Protein AF-A0A2W1TT50-F1 (afdb_monomer_lite)

Secondary structure (DSSP, 8-state):
-HHHHHHHHHHHHHHHHHHHHHHHHHHHHHHHHHHTTPPP-PPPHHHHHHHHHHHHHHHHHHHHHHHHHHHHHHHHHHHHSS------

Foldseek 3Di:
DVVLLVVLVVLLVQLQVQLVVLVVVQVVQQVVCVVVVHHDDDRDPVSVVSNVSSVVSNVSSVVSNVVVVVVVVVVVVVVVPPPPPDDD

Sequence (88 aa):
MKKFIITSVIAAGVGALITIGFLIASGVDYRIQEDSGVEPGYTPEVIVGGIEAGLWLFGIGVVALIVSLIVAGVHRRQEHDRPATSTR

Structure (mmCIF, N/CA/C/O backbone):
data_AF-A0A2W1TT50-F1
#
_entry.id   AF-A0A2W1TT50-F1
#
loop_
_atom_site.group_PDB
_atom_site.id
_atom_site.type_symbol
_atom_site.label_atom_id
_atom_site.label_alt_id
_atom_site.label_comp_id
_atom_site.label_asym_id
_atom_site.label_entity_id
_atom_site.label_seq_id
_atom_site.pdbx_PDB_ins_code
_atom_site.Cartn_x
_atom_site.Cartn_y
_atom_site.Cartn_z
_atom_site.occupancy
_atom_site.B_iso_or_equiv
_atom_site.auth_seq_id
_atom_site.auth_comp_id
_atom_site.auth_asym_id
_atom_site.auth_atom_id
_atom_site.pdbx_PDB_model_num
ATOM 1 N N . MET A 1 1 ? -7.261 -3.568 22.202 1.00 80.06 1 MET A N 1
ATOM 2 C CA . MET A 1 1 ? -7.372 -2.231 21.571 1.00 80.06 1 MET A CA 1
ATOM 3 C C . MET A 1 1 ? -6.028 -1.625 21.178 1.00 80.06 1 MET A C 1
ATOM 5 O O . MET A 1 1 ? -5.784 -1.498 19.989 1.00 80.06 1 MET A O 1
ATOM 9 N N . LYS A 1 2 ? -5.115 -1.315 22.115 1.00 86.00 2 LYS A N 1
ATOM 10 C CA . LYS A 1 2 ? -3.846 -0.619 21.795 1.00 86.00 2 LYS A CA 1
ATOM 11 C C . LYS A 1 2 ? -2.982 -1.321 20.732 1.00 86.00 2 LYS A C 1
ATOM 13 O O . LYS A 1 2 ? -2.510 -0.664 19.816 1.00 86.00 2 LYS A O 1
ATOM 18 N N . LYS A 1 3 ? -2.831 -2.651 20.815 1.00 89.75 3 LYS A N 1
ATOM 19 C CA . LYS A 1 3 ? -2.070 -3.439 19.825 1.00 89.75 3 LYS A CA 1
ATOM 20 C C . LYS A 1 3 ? -2.675 -3.353 18.413 1.00 89.75 3 LYS A C 1
ATOM 22 O O . LYS A 1 3 ? -1.931 -3.120 17.476 1.00 89.75 3 LYS A O 1
ATOM 27 N N . PHE A 1 4 ? -4.003 -3.441 18.288 1.00 89.50 4 PHE A N 1
ATOM 28 C CA . PHE A 1 4 ? -4.718 -3.347 17.004 1.00 89.50 4 PHE A CA 1
ATOM 29 C C . PHE A 1 4 ? -4.602 -1.965 16.346 1.00 89.50 4 PHE A C 1
ATOM 31 O O . PHE A 1 4 ? -4.434 -1.860 15.133 1.00 89.50 4 PHE A O 1
ATOM 38 N N . ILE A 1 5 ? -4.637 -0.899 17.151 1.00 89.88 5 ILE A N 1
ATOM 39 C CA . ILE A 1 5 ? -4.401 0.469 16.668 1.00 89.88 5 ILE A CA 1
ATOM 40 C C . ILE A 1 5 ? -2.965 0.597 16.141 1.00 89.88 5 ILE A C 1
ATOM 42 O O . ILE A 1 5 ? -2.754 1.100 15.048 1.00 89.88 5 ILE A O 1
ATOM 46 N N . ILE A 1 6 ? -1.972 0.086 16.876 1.00 93.56 6 ILE A N 1
ATOM 47 C CA . ILE A 1 6 ? -0.569 0.143 16.438 1.00 93.56 6 ILE A CA 1
ATOM 48 C C . ILE A 1 6 ? -0.369 -0.642 15.136 1.00 93.56 6 ILE A C 1
ATOM 50 O O . ILE A 1 6 ? 0.230 -0.122 14.200 1.00 93.56 6 ILE A O 1
ATOM 54 N N . THR A 1 7 ? -0.895 -1.864 15.037 1.00 93.19 7 THR A N 1
ATOM 55 C CA . THR A 1 7 ? -0.736 -2.685 13.828 1.00 93.19 7 THR A CA 1
ATOM 56 C C . THR A 1 7 ? -1.426 -2.078 12.610 1.00 93.19 7 THR A C 1
ATOM 58 O O . THR A 1 7 ? -0.879 -2.155 11.517 1.00 93.19 7 THR A O 1
ATOM 61 N N . SER A 1 8 ? -2.593 -1.449 12.782 1.00 91.06 8 SER A N 1
ATOM 62 C CA . SER A 1 8 ? -3.304 -0.785 11.678 1.00 91.06 8 SER A CA 1
ATOM 63 C C . SER A 1 8 ? -2.590 0.481 11.205 1.00 91.06 8 SER A C 1
ATOM 65 O O . SER A 1 8 ? -2.466 0.684 10.001 1.00 91.06 8 SER A O 1
ATOM 67 N N . VAL A 1 9 ? -2.029 1.275 12.125 1.00 95.12 9 VAL A N 1
ATOM 68 C CA . VAL A 1 9 ? -1.169 2.420 11.777 1.00 95.12 9 VAL A CA 1
ATOM 69 C C . VAL A 1 9 ? 0.078 1.963 11.023 1.00 95.12 9 VAL A C 1
ATOM 71 O O . VAL A 1 9 ? 0.426 2.570 10.015 1.00 95.12 9 VAL A O 1
ATOM 74 N N . ILE A 1 10 ? 0.738 0.891 11.475 1.00 96.81 10 ILE A N 1
ATOM 75 C CA . ILE A 1 10 ? 1.913 0.344 10.785 1.00 96.81 10 ILE A CA 1
ATOM 76 C C . ILE A 1 10 ? 1.527 -0.145 9.388 1.00 96.81 10 ILE A C 1
ATOM 78 O O . ILE A 1 10 ? 2.192 0.223 8.428 1.00 96.81 10 ILE A O 1
ATOM 82 N N . ALA A 1 11 ? 0.448 -0.921 9.253 1.00 94.81 11 ALA A N 1
ATOM 83 C CA . ALA A 1 11 ? -0.016 -1.407 7.955 1.00 94.81 11 ALA A CA 1
ATOM 84 C C . ALA A 1 11 ? -0.330 -0.249 6.997 1.00 94.81 11 ALA A C 1
ATOM 86 O O . ALA A 1 11 ? 0.149 -0.247 5.866 1.00 94.81 11 ALA A O 1
ATOM 87 N N . ALA A 1 12 ? -1.049 0.774 7.473 1.00 95.88 12 ALA A N 1
ATOM 88 C CA . ALA A 1 12 ? -1.321 1.973 6.692 1.00 95.88 12 ALA A CA 1
ATOM 89 C C . ALA A 1 12 ? -0.017 2.674 6.279 1.00 95.88 12 ALA A C 1
ATOM 91 O O . ALA A 1 12 ? 0.214 2.917 5.099 1.00 95.88 12 ALA A O 1
ATOM 92 N N . GLY A 1 13 ? 0.881 2.938 7.229 1.00 97.50 13 GLY A N 1
ATOM 93 C CA . GLY A 1 13 ? 2.164 3.583 6.952 1.00 97.50 13 GLY A CA 1
ATOM 94 C C . GLY A 1 13 ? 3.008 2.817 5.932 1.00 97.50 13 GLY A C 1
ATOM 95 O O . GLY A 1 13 ? 3.528 3.414 4.995 1.00 97.50 13 GLY A O 1
ATOM 96 N N . VAL A 1 14 ? 3.096 1.492 6.064 1.00 98.12 14 VAL A N 1
ATOM 97 C CA . VAL A 1 14 ? 3.824 0.635 5.120 1.00 98.12 14 VAL A CA 1
ATOM 98 C C . VAL A 1 14 ? 3.176 0.672 3.736 1.00 98.12 14 VAL A C 1
ATOM 100 O O . VAL A 1 14 ? 3.885 0.872 2.755 1.00 98.12 14 VAL A O 1
ATOM 103 N N . GLY A 1 15 ? 1.849 0.557 3.639 1.00 97.50 15 GLY A N 1
ATOM 104 C CA . GLY A 1 15 ? 1.142 0.663 2.359 1.00 97.50 15 GLY A CA 1
ATOM 105 C C . GLY A 1 15 ? 1.372 2.008 1.665 1.00 97.50 15 GLY A C 1
ATOM 106 O O . GLY A 1 15 ? 1.662 2.054 0.468 1.00 97.50 15 GLY A O 1
ATOM 107 N N . ALA A 1 16 ? 1.345 3.105 2.427 1.00 98.06 16 ALA A N 1
ATOM 108 C CA . ALA A 1 16 ? 1.645 4.437 1.909 1.00 98.06 16 ALA A CA 1
ATOM 109 C C . ALA A 1 16 ? 3.091 4.538 1.397 1.00 98.06 16 ALA A C 1
ATOM 111 O O . ALA A 1 16 ? 3.312 5.018 0.288 1.00 98.06 16 ALA A O 1
ATOM 112 N N . LEU A 1 17 ? 4.070 4.048 2.164 1.00 98.38 17 LEU A N 1
ATOM 113 C CA . LEU A 1 17 ? 5.480 4.070 1.763 1.00 98.38 17 LEU A CA 1
ATOM 114 C C . LEU A 1 17 ? 5.744 3.231 0.510 1.00 98.38 17 LEU A C 1
ATOM 116 O O . LEU A 1 17 ? 6.467 3.685 -0.372 1.00 98.38 17 LEU A O 1
ATOM 120 N N . ILE A 1 18 ? 5.133 2.047 0.406 1.00 97.88 18 ILE A N 1
ATOM 121 C CA . ILE A 1 18 ? 5.207 1.204 -0.795 1.00 97.88 18 ILE A CA 1
ATOM 122 C C . ILE A 1 18 ? 4.659 1.969 -2.001 1.00 97.88 18 ILE A C 1
ATOM 124 O O . ILE A 1 18 ? 5.342 2.087 -3.016 1.00 97.88 18 ILE A O 1
ATOM 128 N N . THR A 1 19 ? 3.464 2.548 -1.866 1.00 98.00 19 THR A N 1
ATOM 129 C CA . THR A 1 19 ? 2.817 3.321 -2.936 1.00 98.00 19 THR A CA 1
ATOM 130 C C . THR A 1 19 ? 3.704 4.477 -3.398 1.00 98.00 19 THR A C 1
ATOM 132 O O . THR A 1 19 ? 3.931 4.641 -4.593 1.00 98.00 19 THR A O 1
ATOM 135 N N . ILE A 1 20 ? 4.250 5.256 -2.458 1.00 98.12 20 ILE A N 1
ATOM 136 C CA . ILE A 1 20 ? 5.143 6.383 -2.757 1.00 98.12 20 ILE A CA 1
ATOM 137 C C . ILE A 1 20 ? 6.418 5.893 -3.451 1.00 98.12 20 ILE A C 1
ATOM 139 O O . ILE A 1 20 ? 6.834 6.483 -4.444 1.00 98.12 20 ILE A O 1
ATOM 143 N N . GLY A 1 21 ? 7.024 4.808 -2.965 1.00 98.00 21 GLY A N 1
ATOM 144 C CA . GLY A 1 21 ? 8.237 4.239 -3.548 1.00 98.00 21 GLY A CA 1
ATOM 145 C C . GLY A 1 21 ? 8.041 3.814 -5.002 1.00 98.00 21 GLY A C 1
ATOM 146 O O . GLY A 1 21 ? 8.840 4.183 -5.862 1.00 98.00 21 GLY A O 1
ATOM 147 N N . PHE A 1 22 ? 6.950 3.108 -5.302 1.00 97.88 22 PHE A N 1
ATOM 148 C CA . PHE A 1 22 ? 6.643 2.714 -6.677 1.00 97.88 22 PHE A CA 1
ATOM 149 C C . PHE A 1 22 ? 6.213 3.890 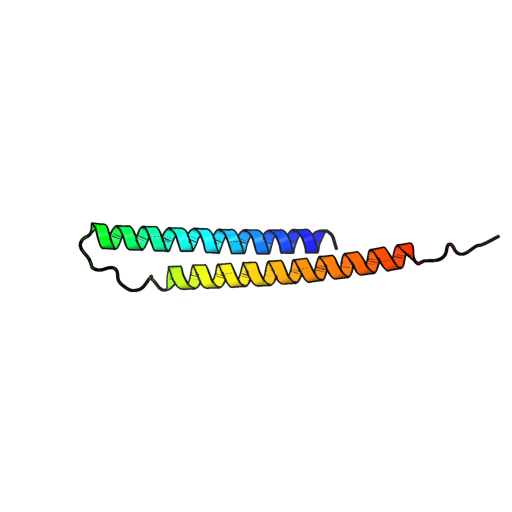-7.558 1.00 97.88 22 PHE A C 1
ATOM 151 O O . PHE A 1 22 ? 6.550 3.914 -8.739 1.00 97.88 22 PHE A O 1
ATOM 158 N N . LEU A 1 23 ? 5.547 4.904 -7.001 1.00 96.38 23 LEU A N 1
ATOM 159 C CA . LEU A 1 23 ? 5.247 6.127 -7.743 1.00 96.38 23 LEU A CA 1
ATOM 160 C C . LEU A 1 23 ? 6.537 6.852 -8.157 1.00 96.38 23 LEU A C 1
ATOM 162 O O . LEU A 1 23 ? 6.680 7.242 -9.314 1.00 96.38 23 LEU A O 1
ATOM 166 N N . ILE A 1 24 ? 7.511 6.961 -7.247 1.00 97.50 24 ILE A N 1
ATOM 167 C CA . ILE A 1 24 ? 8.843 7.495 -7.562 1.00 97.50 24 ILE A CA 1
ATOM 168 C C . ILE A 1 24 ? 9.520 6.632 -8.632 1.00 97.50 24 ILE A C 1
ATOM 170 O O . ILE A 1 24 ? 10.035 7.178 -9.605 1.00 97.50 24 ILE A O 1
ATOM 174 N N . ALA A 1 25 ? 9.474 5.303 -8.496 1.00 95.25 25 ALA A N 1
ATOM 175 C CA . ALA A 1 25 ? 10.044 4.390 -9.484 1.00 95.25 25 ALA A CA 1
ATOM 176 C C . ALA A 1 25 ? 9.436 4.594 -10.881 1.00 95.25 25 ALA A C 1
ATOM 178 O O . ALA A 1 25 ? 10.183 4.617 -11.853 1.00 95.25 25 ALA A O 1
ATOM 179 N N . SER A 1 26 ? 8.120 4.824 -10.986 1.00 94.75 26 SER A N 1
ATOM 180 C CA . SER A 1 26 ? 7.472 5.121 -12.273 1.00 94.75 26 SER A CA 1
ATOM 181 C C . SER A 1 26 ? 8.004 6.403 -12.921 1.00 94.75 26 SER A C 1
ATOM 183 O O . SER A 1 26 ? 8.254 6.431 -14.121 1.00 94.75 26 SER A O 1
ATOM 185 N N . GLY A 1 27 ? 8.240 7.452 -12.125 1.00 92.50 27 GLY A N 1
ATOM 186 C CA . GLY A 1 27 ? 8.811 8.705 -12.617 1.00 92.50 27 GLY A CA 1
ATOM 187 C C . GLY A 1 27 ? 10.268 8.560 -13.059 1.00 92.50 27 GLY A C 1
ATOM 188 O O . GLY A 1 27 ? 10.662 9.143 -14.066 1.00 92.50 27 GLY A O 1
ATOM 189 N N . VAL A 1 28 ? 11.064 7.773 -12.329 1.00 94.06 28 VAL A N 1
ATOM 190 C CA . VAL A 1 28 ? 12.459 7.475 -12.698 1.00 94.06 28 VAL A CA 1
ATOM 191 C C . VAL A 1 28 ? 12.516 6.671 -13.995 1.00 94.06 28 VAL A C 1
ATOM 193 O O . VAL A 1 28 ? 13.280 7.024 -14.887 1.00 94.06 28 VAL A O 1
ATOM 196 N N . ASP A 1 29 ? 11.689 5.632 -14.117 1.00 91.75 29 ASP A N 1
ATOM 197 C CA . ASP A 1 29 ? 11.607 4.798 -15.317 1.00 91.75 29 ASP A CA 1
ATOM 198 C C . ASP A 1 29 ? 11.216 5.624 -16.551 1.00 91.75 29 ASP A C 1
ATOM 200 O O . ASP A 1 29 ? 11.888 5.562 -17.579 1.00 91.75 29 ASP A O 1
ATOM 204 N N . TYR A 1 30 ? 10.212 6.495 -16.411 1.00 90.75 30 TYR A N 1
ATOM 205 C CA . TYR A 1 30 ? 9.815 7.434 -17.460 1.00 90.75 30 TYR A CA 1
ATOM 206 C C . TYR A 1 30 ? 10.983 8.323 -17.915 1.00 90.75 30 TYR A C 1
ATOM 208 O O . TYR A 1 30 ? 11.224 8.463 -19.113 1.00 90.75 30 TYR A O 1
ATOM 216 N N . ARG A 1 31 ? 11.731 8.910 -16.968 1.00 91.44 31 ARG A N 1
ATOM 217 C CA . ARG A 1 31 ? 12.874 9.782 -17.285 1.00 91.44 31 ARG A CA 1
ATOM 218 C C . ARG A 1 31 ? 13.998 9.036 -17.991 1.00 91.44 31 ARG A C 1
ATOM 220 O O . ARG A 1 31 ? 14.556 9.568 -18.938 1.00 91.44 31 ARG A O 1
ATOM 227 N N . ILE A 1 32 ? 14.289 7.802 -17.583 1.00 91.19 32 ILE A N 1
ATOM 228 C CA . ILE A 1 32 ? 15.294 6.967 -18.253 1.00 91.19 32 ILE A CA 1
ATOM 229 C C . ILE A 1 32 ? 14.895 6.690 -19.709 1.00 91.19 32 ILE A C 1
ATOM 231 O O . ILE A 1 32 ? 15.746 6.758 -20.595 1.00 91.19 32 ILE A O 1
ATOM 235 N N . GLN A 1 33 ? 13.615 6.401 -19.970 1.00 88.81 33 GLN A N 1
ATOM 236 C CA . GLN A 1 33 ? 13.121 6.184 -21.332 1.00 88.81 33 GLN A CA 1
ATOM 237 C C . GLN A 1 33 ? 13.248 7.459 -22.179 1.00 88.81 33 GLN A C 1
ATOM 239 O O . GLN A 1 33 ? 13.838 7.416 -23.261 1.00 88.81 33 GLN A O 1
ATOM 244 N N . GLU A 1 34 ? 12.806 8.599 -21.644 1.00 89.06 34 GLU A N 1
ATOM 245 C CA . GLU A 1 34 ? 12.916 9.912 -22.291 1.00 89.06 34 GLU A CA 1
ATOM 246 C C . GLU A 1 34 ? 14.380 10.279 -22.611 1.00 89.06 34 GLU A C 1
ATOM 248 O O . GLU A 1 34 ? 14.698 10.621 -23.752 1.00 89.06 34 GLU A O 1
ATOM 253 N N . ASP A 1 35 ? 15.294 10.114 -21.649 1.00 92.12 35 ASP A N 1
ATOM 254 C CA . ASP A 1 35 ? 16.729 10.397 -21.811 1.00 92.12 35 ASP A CA 1
ATOM 255 C C . ASP A 1 35 ? 17.405 9.466 -22.831 1.00 92.12 35 ASP A C 1
ATOM 257 O O . ASP A 1 35 ? 18.393 9.836 -23.469 1.00 92.12 35 ASP A O 1
ATOM 261 N N . SER A 1 36 ? 16.871 8.256 -23.020 1.00 89.69 36 SER A N 1
ATOM 262 C CA . SER A 1 36 ? 17.357 7.302 -24.024 1.00 89.69 36 SER A CA 1
ATOM 263 C C . SER A 1 36 ? 16.857 7.597 -25.445 1.00 89.69 36 SER A C 1
ATOM 265 O O . SER A 1 36 ? 17.216 6.883 -26.384 1.00 89.69 36 SER A O 1
ATOM 267 N N . GLY A 1 37 ? 16.052 8.653 -25.622 1.00 88.06 37 GLY A N 1
ATOM 268 C CA . GLY A 1 37 ? 15.446 9.019 -26.904 1.00 88.06 37 GLY A CA 1
ATOM 269 C C . GLY A 1 37 ? 14.354 8.047 -27.354 1.00 88.06 37 GLY A C 1
ATOM 270 O O . GLY A 1 37 ? 13.993 8.028 -28.531 1.00 88.06 37 GLY A O 1
ATOM 271 N N . VAL A 1 38 ? 13.856 7.223 -26.431 1.00 85.62 38 VAL A N 1
ATOM 272 C CA . VAL A 1 38 ? 12.758 6.287 -26.654 1.00 85.62 38 VAL A CA 1
ATOM 273 C C . VAL A 1 38 ? 11.474 6.968 -26.204 1.00 85.62 38 VAL A C 1
ATOM 275 O O . VAL A 1 38 ? 11.421 7.567 -25.131 1.00 85.62 38 VAL A O 1
ATOM 278 N N . GLU A 1 39 ? 10.428 6.887 -27.023 1.00 81.12 39 GLU A N 1
ATOM 279 C CA . GLU A 1 39 ? 9.121 7.386 -26.611 1.00 81.12 39 GLU A CA 1
ATOM 280 C C . GLU A 1 39 ? 8.615 6.546 -25.426 1.00 81.12 39 GLU A C 1
ATOM 282 O O . GLU A 1 39 ? 8.536 5.320 -25.563 1.00 81.12 39 GLU A O 1
ATOM 287 N N . PRO A 1 40 ? 8.325 7.161 -24.261 1.00 80.44 40 PRO A N 1
ATOM 288 C CA . PRO A 1 40 ? 8.000 6.414 -23.055 1.00 80.44 40 PRO A CA 1
ATOM 289 C C . PRO A 1 40 ? 6.793 5.502 -23.270 1.00 80.44 40 PRO A C 1
ATOM 291 O O . PRO A 1 40 ? 5.705 5.949 -23.639 1.00 80.44 40 PRO A O 1
ATOM 294 N N . GLY A 1 41 ? 7.005 4.208 -23.046 1.00 83.88 41 GLY A N 1
ATOM 295 C CA . GLY A 1 41 ? 5.965 3.197 -23.155 1.00 83.88 41 GLY A CA 1
ATOM 296 C C . GLY A 1 41 ? 5.052 3.151 -21.929 1.00 83.88 41 GLY A C 1
ATOM 297 O O . GLY A 1 41 ? 5.121 3.975 -21.017 1.00 83.88 41 GLY A O 1
ATOM 298 N N . TYR A 1 42 ? 4.193 2.133 -21.888 1.00 85.69 42 TYR A N 1
ATOM 299 C CA . TYR A 1 42 ? 3.397 1.845 -20.697 1.00 85.69 42 TYR A CA 1
ATOM 300 C C . TYR A 1 42 ? 4.291 1.556 -19.488 1.00 85.69 42 TYR A C 1
ATOM 302 O O . TYR A 1 42 ? 5.285 0.838 -19.597 1.00 85.69 42 TYR A O 1
ATOM 310 N N . THR A 1 43 ? 3.885 2.068 -18.323 1.00 88.69 43 THR A N 1
ATOM 311 C CA . THR A 1 43 ? 4.545 1.776 -17.049 1.00 88.69 43 THR A CA 1
ATOM 312 C C . THR A 1 43 ? 4.627 0.259 -16.833 1.00 88.69 43 THR A C 1
ATOM 314 O O . THR A 1 43 ? 3.598 -0.416 -16.950 1.00 88.69 43 THR A O 1
ATOM 317 N N . PRO A 1 44 ? 5.804 -0.288 -16.475 1.00 91.75 44 PRO A N 1
ATOM 318 C CA . PRO A 1 44 ? 5.974 -1.715 -16.232 1.00 91.75 44 PRO A CA 1
ATOM 319 C C . PRO A 1 44 ? 4.952 -2.284 -15.237 1.00 91.75 44 PRO A C 1
ATOM 321 O O . PRO A 1 44 ? 4.711 -1.696 -14.178 1.00 91.75 44 PRO A O 1
ATOM 324 N N . GLU A 1 45 ? 4.415 -3.474 -15.527 1.00 94.75 45 GLU A N 1
ATOM 325 C CA . GLU A 1 45 ? 3.395 -4.135 -14.693 1.00 94.75 45 GLU A CA 1
ATOM 326 C C . GLU A 1 45 ? 3.837 -4.314 -13.237 1.00 94.75 45 GLU A C 1
ATOM 328 O O . GLU A 1 45 ? 3.028 -4.188 -12.324 1.00 94.75 45 GLU A O 1
ATOM 333 N N . VAL A 1 46 ? 5.131 -4.547 -12.997 1.00 93.62 46 VAL A N 1
ATOM 334 C CA . VAL A 1 46 ? 5.689 -4.676 -11.641 1.00 93.62 46 VAL A CA 1
ATOM 335 C C . VAL A 1 46 ? 5.511 -3.385 -10.838 1.00 93.62 46 VAL A C 1
ATOM 337 O O . VAL A 1 46 ? 5.204 -3.437 -9.648 1.00 93.62 46 VAL A O 1
ATOM 340 N N . ILE A 1 47 ? 5.670 -2.224 -11.479 1.00 95.25 47 ILE A N 1
ATOM 341 C CA . ILE A 1 47 ? 5.498 -0.925 -10.825 1.00 95.25 47 ILE A CA 1
ATOM 342 C C . ILE A 1 47 ? 4.018 -0.673 -10.548 1.00 95.25 47 ILE A C 1
ATOM 344 O O . ILE A 1 47 ? 3.660 -0.285 -9.437 1.00 95.25 47 ILE A O 1
ATOM 348 N N . VAL A 1 48 ? 3.153 -0.952 -11.526 1.00 96.19 48 VAL A N 1
ATOM 349 C CA . VAL A 1 48 ? 1.697 -0.814 -11.372 1.00 96.19 48 VAL A CA 1
ATOM 350 C C . VAL A 1 48 ? 1.177 -1.730 -10.260 1.00 96.19 48 VAL A C 1
ATOM 352 O O . VAL A 1 48 ? 0.482 -1.264 -9.359 1.00 96.19 48 VAL A O 1
ATOM 355 N N . GLY A 1 49 ? 1.580 -3.002 -10.257 1.00 97.19 49 GLY A N 1
ATOM 356 C CA . GLY A 1 49 ? 1.223 -3.965 -9.216 1.00 97.19 49 GLY A CA 1
ATOM 357 C C . GLY A 1 49 ? 1.750 -3.563 -7.837 1.00 97.19 49 GLY A C 1
ATOM 358 O O . GLY A 1 49 ? 1.062 -3.745 -6.835 1.00 97.19 49 GLY A O 1
ATOM 359 N N . GLY A 1 50 ? 2.933 -2.945 -7.773 1.00 96.75 50 GLY A N 1
ATOM 360 C CA . GLY A 1 50 ? 3.478 -2.369 -6.545 1.00 96.75 50 GLY A CA 1
ATOM 361 C C . GLY A 1 50 ? 2.639 -1.214 -5.987 1.00 96.75 50 GLY A C 1
ATOM 362 O O . GLY A 1 50 ? 2.360 -1.180 -4.786 1.00 96.75 50 GLY A O 1
ATOM 363 N N . ILE A 1 51 ? 2.187 -0.299 -6.852 1.00 97.50 51 ILE A N 1
ATOM 364 C CA . ILE A 1 51 ? 1.264 0.791 -6.487 1.00 97.50 51 ILE A CA 1
ATOM 365 C C . ILE A 1 51 ? -0.059 0.213 -5.983 1.00 97.50 51 ILE A C 1
ATOM 367 O O . ILE A 1 51 ? -0.537 0.613 -4.922 1.00 97.50 51 ILE A O 1
ATOM 371 N N . GLU A 1 52 ? -0.637 -0.744 -6.709 1.00 97.81 52 GLU A N 1
ATOM 372 C CA . GLU A 1 52 ? -1.916 -1.351 -6.346 1.00 97.81 52 GLU A CA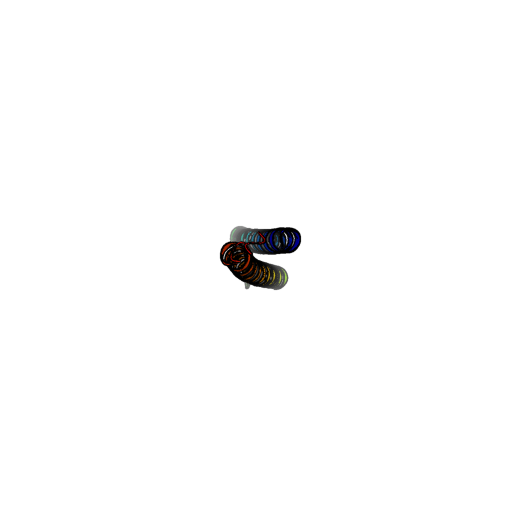 1
ATOM 373 C C . GLU A 1 52 ? -1.833 -2.066 -4.989 1.00 97.81 52 GLU A C 1
ATOM 375 O O . GLU A 1 52 ? -2.650 -1.818 -4.099 1.00 97.81 52 GLU A O 1
ATOM 380 N N . ALA A 1 53 ? -0.804 -2.891 -4.784 1.00 97.12 53 ALA A N 1
ATOM 381 C CA . ALA A 1 53 ? -0.575 -3.583 -3.519 1.00 97.12 53 ALA A CA 1
ATOM 382 C C . ALA A 1 53 ? -0.373 -2.602 -2.352 1.00 97.12 53 ALA A C 1
ATOM 384 O O . ALA A 1 53 ? -0.927 -2.801 -1.265 1.00 97.12 53 ALA A O 1
ATOM 385 N N . GLY A 1 54 ? 0.387 -1.524 -2.576 1.00 97.50 54 GLY A N 1
ATOM 386 C CA . GLY A 1 54 ? 0.580 -0.455 -1.599 1.00 97.50 54 GLY A CA 1
ATOM 387 C C . GLY A 1 54 ? -0.734 0.226 -1.211 1.00 97.50 54 GLY A C 1
ATOM 388 O O . GLY A 1 54 ? -1.013 0.390 -0.020 1.00 97.50 54 GLY A O 1
ATOM 389 N N . LEU A 1 55 ? -1.574 0.555 -2.195 1.00 97.94 55 LEU A N 1
ATOM 390 C CA . LEU A 1 55 ? -2.877 1.185 -1.981 1.00 97.94 55 LEU A CA 1
ATOM 391 C C . LEU A 1 55 ? -3.855 0.265 -1.251 1.00 97.94 55 LEU A C 1
ATOM 393 O O . LEU A 1 55 ? -4.535 0.721 -0.330 1.00 97.94 55 LEU A O 1
ATOM 397 N N . TRP A 1 56 ? -3.901 -1.023 -1.597 1.00 98.12 56 TRP A N 1
ATOM 398 C CA . TRP A 1 56 ? -4.713 -2.005 -0.875 1.00 98.12 56 TRP A CA 1
ATOM 399 C C . TRP A 1 56 ? -4.300 -2.104 0.588 1.00 98.12 56 TRP A C 1
ATOM 401 O O . TRP A 1 56 ? -5.146 -2.014 1.481 1.00 98.12 56 TRP A O 1
ATOM 411 N N . LEU A 1 57 ? -2.999 -2.241 0.852 1.00 97.12 57 LEU A N 1
ATOM 412 C CA . LEU A 1 57 ? -2.485 -2.331 2.215 1.00 97.12 57 LEU A CA 1
ATOM 413 C C . LEU A 1 57 ? -2.759 -1.044 3.007 1.00 97.12 57 LEU A C 1
ATOM 415 O O . LEU A 1 57 ? -3.179 -1.111 4.165 1.00 97.12 57 LEU A O 1
ATOM 419 N N . PHE A 1 58 ? -2.584 0.119 2.370 1.00 96.31 58 PHE A N 1
ATOM 420 C CA . PHE A 1 58 ? -2.914 1.415 2.956 1.00 96.31 58 PHE A CA 1
ATOM 421 C C . PHE A 1 58 ? -4.399 1.498 3.315 1.00 96.31 58 PHE A C 1
ATOM 423 O O . PHE A 1 58 ? -4.742 1.770 4.467 1.00 96.31 58 PHE A O 1
ATOM 430 N N . GLY A 1 59 ? -5.276 1.208 2.353 1.00 96.38 59 GLY A N 1
ATOM 431 C CA . GLY A 1 59 ? -6.724 1.268 2.521 1.00 96.38 59 GLY A CA 1
ATOM 432 C C . GLY A 1 59 ? -7.217 0.339 3.627 1.00 96.38 59 GLY A C 1
ATOM 433 O O . GLY A 1 59 ? -7.936 0.778 4.525 1.00 96.38 59 GLY A O 1
ATOM 434 N N . ILE A 1 60 ? -6.771 -0.921 3.631 1.00 97.38 60 ILE A N 1
ATOM 435 C CA . ILE A 1 60 ? -7.116 -1.894 4.678 1.00 97.38 60 ILE A CA 1
ATOM 436 C C . ILE A 1 60 ? -6.617 -1.414 6.047 1.00 97.38 60 ILE A C 1
ATOM 438 O O . ILE A 1 60 ? -7.364 -1.467 7.028 1.00 97.38 60 ILE A O 1
ATOM 442 N N . GLY A 1 61 ? -5.383 -0.906 6.124 1.00 95.31 61 GLY A N 1
ATOM 443 C CA . GLY A 1 61 ? -4.814 -0.353 7.353 1.00 95.31 61 GLY A CA 1
ATOM 444 C C . GLY A 1 61 ? -5.634 0.814 7.907 1.00 95.31 61 GLY A C 1
ATOM 445 O O . GLY A 1 61 ? -5.970 0.825 9.092 1.00 95.31 61 GLY A O 1
ATOM 446 N N . VAL A 1 62 ? -6.027 1.761 7.052 1.00 96.44 62 VAL A N 1
ATOM 447 C CA . VAL A 1 62 ? -6.862 2.912 7.429 1.00 96.44 62 VAL A CA 1
ATOM 448 C C . VAL A 1 62 ? -8.244 2.466 7.907 1.00 96.44 62 VAL A C 1
ATOM 450 O O . VAL A 1 62 ? -8.698 2.914 8.960 1.00 96.44 62 VAL A O 1
ATOM 453 N N . VAL A 1 63 ? -8.902 1.549 7.194 1.00 97.44 63 VAL A N 1
ATOM 454 C CA . VAL A 1 63 ? -10.214 1.022 7.601 1.00 97.44 63 VAL A CA 1
ATOM 455 C C . VAL A 1 63 ? -10.123 0.335 8.966 1.00 97.44 63 VAL A C 1
ATOM 457 O O . VAL A 1 63 ? -10.918 0.629 9.862 1.00 97.44 63 VAL A O 1
ATOM 460 N N . ALA A 1 64 ? -9.120 -0.521 9.175 1.00 94.81 64 ALA A N 1
ATOM 461 C CA . ALA A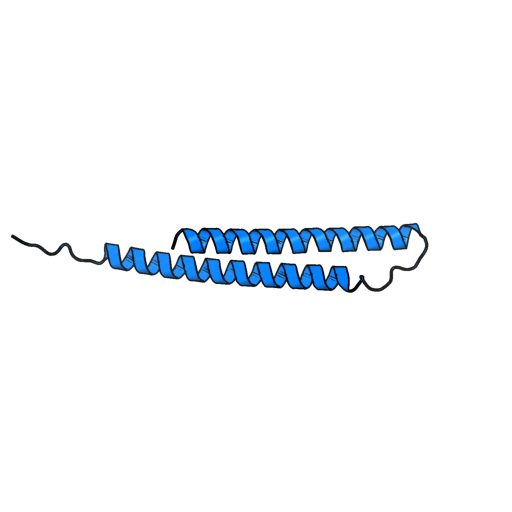 1 64 ? -8.905 -1.194 10.455 1.00 94.81 64 ALA A CA 1
ATOM 462 C C . ALA A 1 64 ? -8.637 -0.204 11.603 1.00 94.81 64 ALA A C 1
ATOM 464 O O . ALA A 1 64 ? -9.105 -0.412 12.730 1.00 94.81 64 ALA A O 1
ATOM 465 N N . LEU A 1 65 ? -7.917 0.886 11.323 1.00 92.81 65 LEU A N 1
ATOM 466 C CA . LEU A 1 65 ? -7.663 1.954 12.284 1.00 92.81 65 LEU A CA 1
ATOM 467 C C . LEU A 1 65 ? -8.962 2.664 12.678 1.00 92.81 65 LEU A C 1
ATOM 469 O O . LEU A 1 65 ? -9.241 2.799 13.870 1.00 92.81 65 LEU A O 1
ATOM 473 N N . ILE A 1 66 ? -9.778 3.060 11.698 1.00 95.62 66 ILE A N 1
ATOM 474 C CA . ILE A 1 66 ? -11.070 3.725 11.927 1.00 95.62 66 ILE A CA 1
ATOM 475 C C . ILE A 1 66 ? -11.971 2.845 12.796 1.00 95.62 66 ILE A C 1
ATOM 477 O O . ILE A 1 66 ? -12.466 3.299 13.829 1.00 95.62 66 ILE A O 1
ATOM 481 N N . VAL A 1 67 ? -12.125 1.566 12.439 1.00 94.75 67 VAL A N 1
ATOM 482 C CA . VAL A 1 67 ? -12.930 0.611 13.216 1.00 94.75 67 VAL A CA 1
ATOM 483 C C . VAL A 1 67 ? -12.403 0.491 14.648 1.00 94.75 67 VAL A C 1
ATOM 485 O O . VAL A 1 67 ? -13.174 0.561 15.607 1.00 94.75 67 VAL A O 1
ATOM 488 N N . SER A 1 68 ? -11.083 0.379 14.819 1.00 91.62 68 SER A N 1
ATOM 489 C CA . SER A 1 68 ? -10.460 0.271 16.144 1.00 91.62 68 SER A CA 1
ATOM 490 C C . SER A 1 68 ? -10.710 1.506 17.013 1.00 91.62 68 SER A C 1
ATOM 492 O O . SER A 1 68 ? -10.936 1.376 18.219 1.00 91.62 68 SER A O 1
ATOM 494 N N . LEU A 1 69 ? -10.684 2.701 16.419 1.00 92.06 69 LEU A N 1
ATOM 495 C CA . LEU A 1 69 ? -10.948 3.962 17.112 1.00 92.06 69 LEU A CA 1
ATOM 496 C C . LEU A 1 69 ? -12.418 4.097 17.514 1.00 92.06 69 LEU A C 1
ATOM 498 O O . LEU A 1 69 ? -12.692 4.485 18.650 1.00 92.06 69 LEU A O 1
ATOM 502 N N . ILE A 1 70 ? -13.349 3.722 16.632 1.00 94.19 70 ILE A N 1
ATOM 503 C CA . ILE A 1 70 ? -14.787 3.716 16.936 1.00 94.19 70 ILE A CA 1
ATOM 504 C C . ILE A 1 70 ? -15.059 2.804 18.133 1.00 94.19 70 ILE A C 1
ATOM 506 O O . ILE A 1 70 ? -15.646 3.242 19.122 1.00 94.19 70 ILE A O 1
ATOM 510 N N . VAL A 1 71 ? -14.572 1.562 18.091 1.00 92.31 71 VAL A N 1
ATOM 511 C CA . VAL A 1 71 ? -14.784 0.595 19.179 1.00 92.31 71 VAL A CA 1
ATOM 512 C C . VAL A 1 71 ? -14.143 1.081 20.483 1.00 92.31 71 VAL A C 1
ATOM 514 O O . VAL A 1 71 ? -14.752 0.972 21.547 1.00 92.31 71 VAL A O 1
ATOM 517 N N . ALA A 1 72 ? -12.947 1.677 20.425 1.00 90.62 72 ALA A N 1
ATOM 518 C CA . ALA A 1 72 ? -12.308 2.252 21.609 1.00 90.62 72 ALA A CA 1
ATOM 519 C C . ALA A 1 72 ? -13.125 3.417 22.196 1.00 90.62 72 ALA A C 1
ATOM 521 O O . ALA A 1 72 ? -13.229 3.539 23.416 1.00 90.62 72 ALA A O 1
ATOM 522 N N . GLY A 1 73 ? -13.715 4.257 21.343 1.00 90.38 73 GLY A N 1
ATOM 523 C CA . GLY A 1 73 ? -14.587 5.355 21.751 1.00 90.38 73 GLY A CA 1
ATOM 524 C C . GLY A 1 73 ? -15.876 4.869 22.412 1.00 90.38 73 GLY A C 1
ATOM 525 O O . GLY A 1 73 ? -16.251 5.385 23.463 1.00 90.38 73 GLY A O 1
ATOM 526 N N . VAL A 1 74 ? -16.517 3.842 21.847 1.00 90.88 74 VAL A N 1
ATOM 527 C CA . VAL A 1 74 ? -17.724 3.228 22.424 1.00 90.88 74 VAL A CA 1
ATOM 528 C C . VAL A 1 74 ? -17.426 2.622 23.796 1.00 90.88 74 VAL A C 1
ATOM 530 O O . VAL A 1 74 ? -18.154 2.897 24.747 1.00 90.88 74 VAL A O 1
ATOM 533 N N . HIS A 1 75 ? -16.329 1.871 23.934 1.00 85.56 75 HIS A N 1
ATOM 534 C CA . HIS A 1 75 ? -15.956 1.256 25.213 1.00 85.56 75 HIS A CA 1
ATOM 535 C C . HIS A 1 75 ? -15.687 2.305 26.302 1.00 85.56 75 HIS A C 1
ATOM 537 O O . HIS A 1 75 ? -16.140 2.160 27.434 1.00 85.56 75 HIS A O 1
ATOM 543 N N . ARG A 1 76 ? -15.010 3.407 25.949 1.00 84.44 76 ARG A N 1
ATOM 544 C CA . ARG A 1 76 ? -14.770 4.523 26.879 1.00 84.44 76 ARG A CA 1
ATOM 545 C C . ARG A 1 76 ? -16.059 5.202 27.336 1.00 84.44 76 ARG A C 1
ATOM 547 O O . ARG A 1 76 ? -16.147 5.597 28.492 1.00 84.44 76 ARG A O 1
ATOM 554 N N . ARG A 1 77 ? -17.052 5.342 26.452 1.00 82.44 77 ARG A N 1
ATOM 555 C CA . ARG A 1 77 ? -18.357 5.915 26.822 1.00 82.44 77 ARG A CA 1
ATOM 556 C C . ARG A 1 77 ? -19.113 5.011 27.793 1.00 82.44 77 ARG A C 1
ATOM 558 O O . ARG A 1 77 ? -19.588 5.491 28.810 1.00 82.44 77 ARG A O 1
ATOM 565 N N . GLN A 1 78 ? -19.124 3.702 27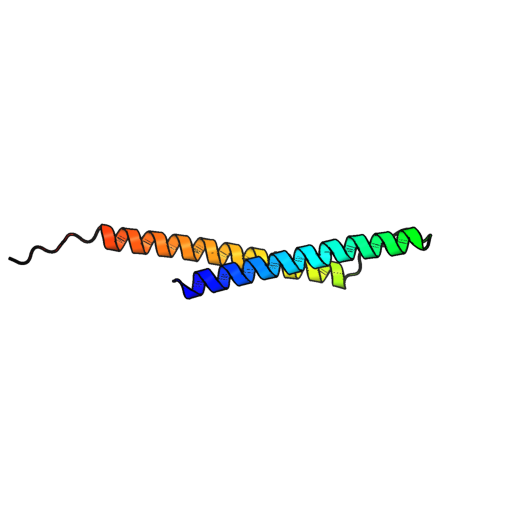.548 1.00 81.75 78 GLN A N 1
ATOM 566 C CA . GLN A 1 78 ? -19.775 2.738 28.443 1.00 81.75 78 GLN A CA 1
ATOM 567 C C . GLN A 1 78 ? -19.140 2.679 29.840 1.00 81.75 78 GLN A C 1
ATOM 569 O O . GLN A 1 78 ? -19.841 2.456 30.821 1.00 81.75 78 GLN A O 1
ATOM 574 N N . GLU A 1 79 ? -17.824 2.870 29.949 1.00 75.50 79 GLU A N 1
ATOM 575 C CA . GLU A 1 79 ? -17.147 2.961 31.248 1.00 75.50 79 GLU A CA 1
ATOM 576 C C . GLU A 1 79 ? -17.497 4.245 32.006 1.00 75.50 79 GLU A C 1
ATOM 578 O O . GLU A 1 79 ? -17.573 4.217 33.232 1.00 75.50 79 GLU A O 1
ATOM 583 N N . HIS A 1 80 ? -17.733 5.350 31.296 1.00 69.50 80 HIS A N 1
ATOM 584 C CA . HIS A 1 80 ? -18.113 6.626 31.902 1.00 69.50 80 HIS A CA 1
ATOM 585 C C . HIS A 1 80 ? -19.587 6.658 32.336 1.00 69.50 80 HIS A C 1
ATOM 587 O O . HIS A 1 80 ? -19.902 7.223 33.378 1.00 69.50 80 HIS A O 1
ATOM 593 N N . ASP A 1 81 ? -20.467 5.992 31.584 1.00 67.88 81 ASP A N 1
ATOM 594 C CA . ASP A 1 81 ? -21.903 5.901 31.873 1.00 67.88 81 ASP A CA 1
ATOM 595 C C . ASP A 1 81 ? -22.257 4.797 32.885 1.00 67.88 81 ASP A C 1
ATOM 597 O O . ASP A 1 81 ? -23.434 4.579 33.168 1.00 67.88 81 ASP A O 1
ATOM 601 N N . ARG A 1 82 ? -21.273 4.081 33.452 1.00 61.53 82 ARG A N 1
ATOM 602 C CA . ARG A 1 82 ? -21.520 3.165 34.574 1.00 61.53 82 ARG A CA 1
ATOM 603 C C . ARG A 1 82 ? -21.837 3.996 35.824 1.00 61.53 82 ARG A C 1
ATOM 605 O O . ARG A 1 82 ? -20.915 4.600 36.375 1.00 61.53 82 ARG A O 1
ATOM 612 N N . PRO A 1 83 ? -23.097 4.032 36.307 1.00 56.91 83 PRO A N 1
ATOM 613 C CA . PRO A 1 83 ? -23.404 4.708 37.556 1.00 56.91 83 PRO A CA 1
ATOM 614 C C . PRO A 1 83 ? -22.584 4.048 38.659 1.00 56.91 83 PRO A C 1
ATOM 616 O O . PRO A 1 83 ? -22.544 2.820 38.752 1.00 56.91 83 PRO A O 1
ATOM 619 N N . ALA A 1 84 ? -21.916 4.865 39.476 1.00 60.97 84 ALA A N 1
ATOM 620 C CA . ALA A 1 84 ? -21.303 4.404 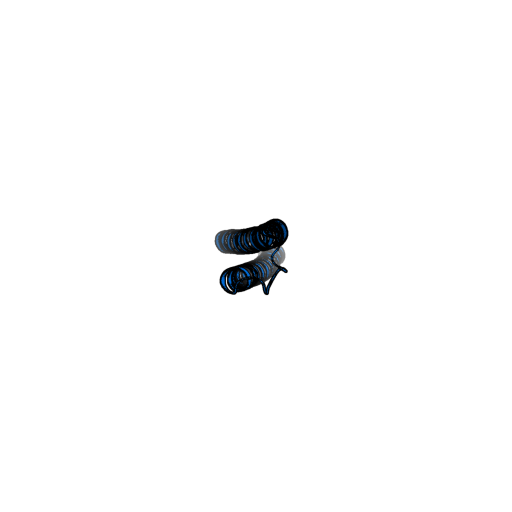40.708 1.00 60.97 84 ALA A CA 1
ATOM 621 C C . ALA A 1 84 ? -22.397 3.702 41.510 1.00 60.97 84 ALA A C 1
ATOM 623 O O . ALA A 1 84 ? -23.302 4.351 42.041 1.00 60.97 84 ALA A O 1
ATOM 624 N N . THR A 1 85 ? -22.366 2.371 41.527 1.00 59.88 85 THR A N 1
ATOM 625 C CA . THR A 1 85 ? -23.264 1.58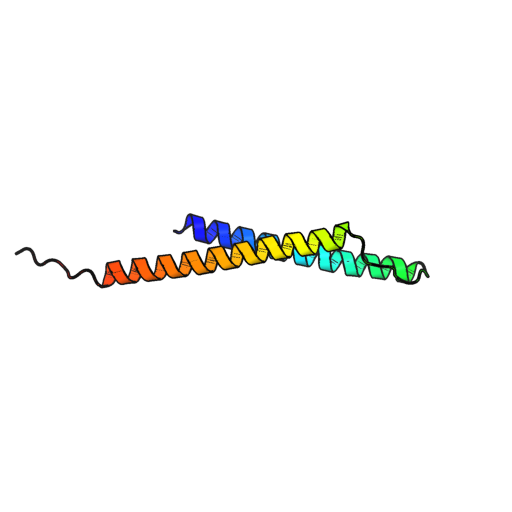4 42.351 1.00 59.88 85 THR A CA 1
ATOM 626 C C . THR A 1 85 ? -22.936 1.955 43.784 1.00 59.88 85 THR A C 1
ATOM 628 O O . THR A 1 85 ? -21.927 1.546 44.351 1.00 59.88 85 THR A O 1
ATOM 631 N N . SER A 1 86 ? -23.779 2.830 44.317 1.00 60.72 86 SER A N 1
ATOM 632 C CA . SER A 1 86 ? -23.953 3.085 45.728 1.00 60.72 86 SER A CA 1
ATOM 633 C C . SER A 1 86 ? -24.097 1.739 46.430 1.00 60.72 86 SER A C 1
ATOM 635 O O . SER A 1 86 ? -25.121 1.071 46.313 1.00 60.72 86 SER A O 1
ATOM 637 N N . THR A 1 87 ? -23.059 1.331 47.149 1.00 62.84 87 THR A N 1
ATOM 638 C CA . THR A 1 87 ? -23.183 0.371 48.242 1.00 62.84 87 THR A CA 1
ATOM 639 C C . THR A 1 87 ? -22.668 1.046 49.495 1.00 62.84 87 THR A C 1
ATOM 641 O O . THR A 1 87 ? -21.469 1.204 49.718 1.00 62.84 87 THR A O 1
ATOM 644 N N . ARG A 1 88 ? -23.686 1.556 50.180 1.00 53.03 88 ARG A N 1
ATOM 645 C CA . ARG A 1 88 ? -23.838 1.841 51.599 1.00 53.03 88 ARG A CA 1
ATOM 646 C C . ARG A 1 88 ? -23.159 0.818 52.507 1.00 53.03 88 ARG A C 1
ATOM 648 O O . ARG A 1 88 ? -23.144 -0.371 52.119 1.00 53.03 88 ARG A O 1
#

pLDDT: mean 89.48, std 10.77, range [53.03, 98.38]

Radius of gyration: 22.43 Å; chains: 1; bounding box: 41×15×78 Å